Protein AF-A5PB58-F1 (afdb_monomer_lite)

Radius of gyration: 17.96 Å; chains: 1; bounding box: 53×17×40 Å

Secondary structure (DSSP, 8-state):
-HHHHHHHHHHHHHHHHHHH--S-HHHHHHHHHHHHHHHHHHHHH--TTSPP---------

Sequence (61 aa):
MGWLITLALTALSFGFLYFSKQCSRQALEICAAALLIGIAGYAWQGSPEMEGNPVSRAIPR

Structure (mmCIF, N/CA/C/O backbone):
data_AF-A5PB58-F1
#
_entry.id   AF-A5PB58-F1
#
loop_
_atom_site.group_PDB
_atom_site.id
_atom_site.type_symbol
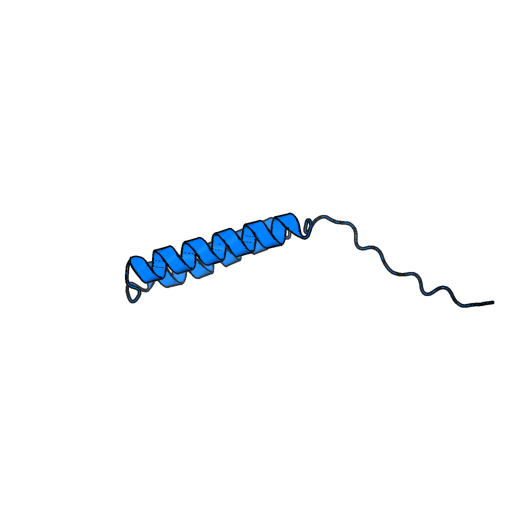_atom_site.label_atom_id
_atom_site.label_alt_id
_atom_site.label_comp_id
_atom_site.label_asym_id
_atom_site.label_entity_id
_atom_site.label_seq_id
_atom_site.pdbx_PDB_ins_code
_atom_site.Cartn_x
_atom_site.Cartn_y
_atom_site.Cartn_z
_atom_site.occupancy
_atom_site.B_iso_or_equiv
_atom_site.auth_seq_id
_atom_site.auth_comp_id
_atom_site.auth_asym_id
_atom_site.auth_atom_id
_atom_site.pdbx_PDB_model_num
ATOM 1 N N . MET A 1 1 ? 4.594 -7.279 -15.130 1.00 71.75 1 MET A N 1
ATOM 2 C CA . MET A 1 1 ? 4.178 -7.961 -13.874 1.00 71.75 1 MET A CA 1
ATOM 3 C C . MET A 1 1 ? 4.257 -7.095 -12.610 1.00 71.75 1 MET A C 1
ATOM 5 O O . MET A 1 1 ? 3.554 -7.403 -11.652 1.00 71.75 1 MET A O 1
ATOM 9 N N . GLY A 1 2 ? 5.059 -6.021 -12.553 1.00 83.44 2 GLY A N 1
ATOM 10 C CA . GLY A 1 2 ? 5.232 -5.248 -11.309 1.00 83.44 2 GLY A CA 1
ATOM 11 C C . GLY A 1 2 ? 3.967 -4.538 -10.808 1.00 83.44 2 GLY A C 1
ATOM 12 O O . GLY A 1 2 ? 3.757 -4.465 -9.604 1.00 83.44 2 GLY A O 1
ATOM 13 N N . TRP A 1 3 ? 3.060 -4.129 -11.703 1.00 88.69 3 TRP A N 1
ATOM 14 C CA . TRP A 1 3 ? 1.769 -3.543 -11.312 1.00 88.69 3 TRP A CA 1
ATOM 15 C C . TRP A 1 3 ? 0.899 -4.489 -10.484 1.00 88.69 3 TRP A C 1
ATOM 17 O O . TRP A 1 3 ? 0.250 -4.051 -9.537 1.00 88.69 3 TRP A O 1
ATOM 27 N N . LEU A 1 4 ? 0.914 -5.787 -10.807 1.00 91.56 4 LEU A N 1
ATOM 28 C CA . LEU A 1 4 ? 0.183 -6.797 -10.039 1.00 91.56 4 LEU A CA 1
ATOM 29 C C . LEU A 1 4 ? 0.725 -6.898 -8.615 1.00 91.56 4 LEU A C 1
ATOM 31 O O . LEU A 1 4 ? -0.058 -6.990 -7.678 1.00 91.56 4 LEU A O 1
ATOM 35 N N . ILE A 1 5 ? 2.048 -6.828 -8.448 1.00 91.56 5 ILE A N 1
ATOM 36 C CA . ILE A 1 5 ? 2.693 -6.858 -7.130 1.00 91.56 5 ILE A CA 1
ATOM 37 C C . ILE A 1 5 ? 2.329 -5.603 -6.338 1.00 91.56 5 ILE A C 1
ATOM 39 O O . ILE A 1 5 ? 1.926 -5.718 -5.184 1.00 91.56 5 ILE A O 1
ATOM 43 N N . THR A 1 6 ? 2.409 -4.421 -6.957 1.00 92.75 6 THR A N 1
ATOM 44 C CA . THR A 1 6 ? 2.038 -3.157 -6.309 1.00 92.75 6 THR A CA 1
ATOM 45 C C . THR A 1 6 ? 0.583 -3.187 -5.841 1.00 92.75 6 THR A C 1
ATOM 47 O O . THR A 1 6 ? 0.311 -2.924 -4.672 1.00 92.75 6 THR A O 1
ATOM 50 N N . LEU A 1 7 ? -0.353 -3.578 -6.713 1.00 94.38 7 LEU A N 1
ATOM 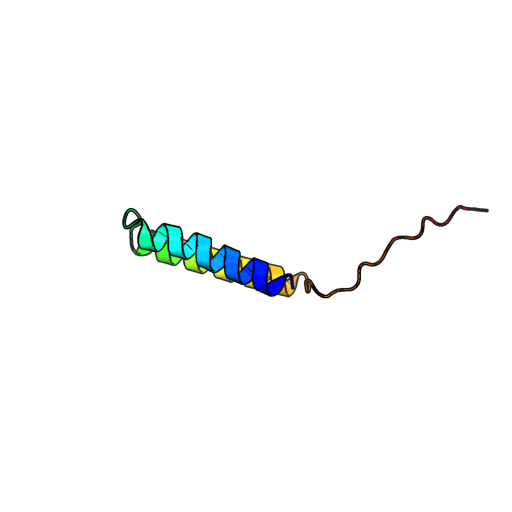51 C CA . LEU A 1 7 ? -1.773 -3.651 -6.361 1.00 94.38 7 LEU A CA 1
ATOM 52 C C . LEU A 1 7 ? -2.059 -4.723 -5.304 1.00 94.38 7 LEU A C 1
ATOM 54 O O . LEU A 1 7 ? -2.816 -4.462 -4.370 1.00 94.38 7 LEU A O 1
ATOM 58 N N . ALA A 1 8 ? -1.441 -5.902 -5.415 1.00 96.75 8 ALA A N 1
ATOM 59 C CA . ALA A 1 8 ? -1.600 -6.970 -4.436 1.00 96.75 8 ALA A CA 1
ATOM 60 C C . ALA A 1 8 ? -1.087 -6.541 -3.058 1.00 96.75 8 ALA A C 1
ATOM 62 O O . ALA A 1 8 ? -1.790 -6.717 -2.067 1.00 96.75 8 ALA A O 1
ATOM 63 N N . LEU A 1 9 ? 0.097 -5.928 -2.985 1.00 95.75 9 LEU A N 1
ATOM 64 C CA . LEU A 1 9 ? 0.664 -5.464 -1.725 1.00 95.75 9 LEU A CA 1
ATOM 65 C C . LEU A 1 9 ? -0.201 -4.367 -1.100 1.00 95.75 9 LEU A C 1
ATOM 67 O O . LEU A 1 9 ? -0.527 -4.455 0.080 1.00 95.75 9 LEU A O 1
ATOM 71 N N . THR A 1 10 ? -0.651 -3.386 -1.887 1.00 96.81 10 THR A N 1
ATOM 72 C CA . THR A 1 10 ? -1.562 -2.342 -1.402 1.00 96.81 10 THR A CA 1
ATOM 73 C C . THR A 1 10 ? -2.867 -2.925 -0.861 1.00 96.81 10 THR A C 1
ATOM 75 O O . THR A 1 10 ? -3.286 -2.567 0.243 1.00 96.81 10 THR A O 1
ATOM 78 N N . ALA A 1 11 ? -3.497 -3.840 -1.602 1.00 97.31 11 ALA A N 1
ATOM 79 C CA . ALA A 1 11 ? -4.739 -4.480 -1.183 1.00 97.31 11 ALA A CA 1
ATOM 80 C C . ALA A 1 11 ? -4.547 -5.331 0.079 1.00 97.31 11 ALA A C 1
ATOM 82 O O . ALA A 1 11 ? -5.384 -5.280 0.977 1.00 97.31 11 ALA A O 1
ATOM 83 N N . LEU A 1 12 ? -3.438 -6.070 0.183 1.00 97.94 12 LEU A N 1
ATOM 84 C CA . LEU A 1 12 ? -3.116 -6.876 1.360 1.00 97.94 12 LEU A CA 1
ATOM 85 C C . LEU A 1 12 ? -2.842 -6.004 2.587 1.00 97.94 12 LEU A C 1
ATOM 87 O O . LEU A 1 12 ? -3.392 -6.278 3.651 1.00 97.94 12 LEU A O 1
ATOM 91 N N . SER A 1 13 ? -2.051 -4.937 2.454 1.00 96.12 13 SER A N 1
ATOM 92 C CA . SER A 1 13 ? -1.761 -4.019 3.560 1.00 96.12 13 SER A CA 1
ATOM 93 C C . SER A 1 13 ? -3.028 -3.339 4.078 1.00 96.12 13 SER A C 1
ATOM 95 O O . SER A 1 13 ? -3.286 -3.357 5.281 1.00 96.12 13 SER A O 1
ATOM 97 N N . PHE A 1 14 ? -3.853 -2.781 3.186 1.00 97.00 14 PHE A N 1
ATOM 98 C CA . PHE A 1 14 ? -5.112 -2.158 3.592 1.00 97.00 14 PHE A CA 1
ATOM 99 C C . PHE A 1 14 ? -6.114 -3.185 4.127 1.00 97.00 14 PHE A C 1
ATOM 101 O O . PHE A 1 14 ? -6.745 -2.957 5.157 1.00 97.00 14 PHE A O 1
ATOM 108 N N . GLY A 1 15 ? -6.233 -4.335 3.460 1.00 97.25 15 GLY A N 1
ATOM 109 C CA . GLY A 1 15 ? -7.109 -5.429 3.863 1.00 97.25 15 GLY A CA 1
ATOM 110 C C . GLY A 1 15 ? -6.783 -5.924 5.267 1.00 97.25 15 GLY A C 1
ATOM 111 O O . GLY A 1 15 ? -7.685 -6.040 6.091 1.00 97.25 15 GLY A O 1
ATOM 112 N N . PHE A 1 16 ? -5.504 -6.130 5.586 1.00 97.25 16 PHE A N 1
ATOM 113 C CA . PHE A 1 16 ? -5.082 -6.554 6.920 1.00 97.25 16 PHE A CA 1
ATOM 114 C C . PHE A 1 16 ? -5.492 -5.545 8.002 1.00 97.25 16 PHE A C 1
ATOM 116 O O . PHE A 1 16 ? -6.069 -5.929 9.019 1.00 97.25 16 PHE A O 1
ATOM 123 N N . LEU A 1 17 ? -5.280 -4.247 7.760 1.00 95.88 17 LEU A N 1
ATOM 124 C CA . LEU A 1 17 ? -5.704 -3.184 8.679 1.00 95.88 17 LEU A CA 1
ATOM 125 C C . LEU A 1 17 ? -7.231 -3.129 8.833 1.00 95.88 17 LEU A C 1
ATOM 127 O O . LEU A 1 17 ? -7.746 -3.015 9.946 1.00 95.88 17 LEU A O 1
ATOM 131 N N . TYR A 1 18 ? -7.969 -3.259 7.729 1.00 96.25 18 TYR A N 1
ATOM 132 C CA . TYR A 1 18 ? -9.430 -3.232 7.726 1.00 96.25 18 TYR A CA 1
ATOM 133 C C . TYR A 1 18 ? -10.047 -4.440 8.452 1.00 96.25 18 TYR A C 1
ATOM 135 O O . TYR A 1 18 ? -10.995 -4.289 9.231 1.00 96.25 18 TYR A O 1
ATOM 143 N N . PHE A 1 19 ? -9.515 -5.643 8.220 1.00 97.06 19 PHE A N 1
ATOM 144 C CA . PHE A 1 19 ? -10.000 -6.881 8.835 1.00 97.06 19 PHE A CA 1
ATOM 145 C C . PHE A 1 19 ? -9.531 -7.065 10.278 1.00 97.06 19 PHE A C 1
ATOM 147 O O . PHE A 1 19 ? -10.215 -7.746 11.035 1.00 97.06 19 PHE A O 1
ATOM 154 N N . SER A 1 20 ? -8.442 -6.411 10.690 1.00 95.25 20 SER A N 1
ATOM 155 C CA . SER A 1 20 ? -7.994 -6.394 12.087 1.00 95.25 20 SER A CA 1
ATOM 156 C C . SER A 1 20 ? -9.046 -5.796 13.036 1.00 95.25 20 SER A C 1
ATOM 158 O O . SER A 1 20 ? -9.082 -6.148 14.211 1.00 95.25 20 SER A O 1
ATOM 160 N N . LYS A 1 21 ? -9.930 -4.906 12.547 1.00 92.69 21 LYS A N 1
ATOM 161 C CA . LYS A 1 21 ? -10.949 -4.174 13.341 1.00 92.69 21 LYS A CA 1
ATOM 162 C C . LYS A 1 21 ? -10.390 -3.345 14.510 1.00 92.69 21 LYS A C 1
ATOM 164 O O . LYS A 1 21 ? -11.161 -2.735 15.240 1.00 92.69 21 LYS A O 1
ATOM 169 N N . GLN A 1 22 ? -9.069 -3.276 14.658 1.00 93.31 22 GLN A N 1
ATOM 170 C CA . GLN A 1 22 ? -8.378 -2.500 15.690 1.00 93.31 22 GLN A CA 1
ATOM 171 C C . GLN A 1 22 ? -8.187 -1.029 15.294 1.00 93.31 22 GLN A C 1
ATOM 173 O O . GLN A 1 22 ? -7.927 -0.185 16.147 1.00 93.31 22 GLN A O 1
ATOM 178 N N . CYS A 1 23 ? -8.306 -0.702 14.005 1.00 93.00 23 CYS A N 1
ATOM 179 C CA . CYS A 1 23 ? -8.095 0.650 13.497 1.00 93.00 23 CYS A CA 1
ATOM 180 C C . CYS A 1 23 ? -9.392 1.470 13.502 1.00 93.00 23 CYS A C 1
ATOM 182 O O . CYS A 1 23 ? -10.442 1.001 13.059 1.00 93.00 23 CYS A O 1
ATOM 184 N N . SER A 1 24 ? -9.303 2.731 13.933 1.00 95.94 24 SER A N 1
ATOM 185 C CA . SER A 1 24 ? -10.396 3.693 13.767 1.00 95.94 24 SER A CA 1
ATOM 186 C C . SER A 1 24 ? -10.633 3.999 12.282 1.00 95.94 24 SER A C 1
ATOM 188 O O . SER A 1 24 ? -9.734 3.864 11.448 1.00 95.94 24 SER A O 1
ATOM 190 N N . ARG A 1 25 ? -11.840 4.466 11.937 1.00 94.75 25 ARG A N 1
ATOM 191 C CA . ARG A 1 25 ? -12.177 4.866 10.558 1.00 94.75 25 ARG A CA 1
ATOM 192 C C . ARG A 1 25 ? -11.208 5.919 10.015 1.00 94.75 25 ARG A C 1
ATOM 194 O O . ARG A 1 25 ? -10.753 5.789 8.887 1.00 94.75 25 ARG A O 1
ATOM 201 N N . GLN A 1 26 ? -10.847 6.902 10.838 1.00 97.06 26 GLN A N 1
ATOM 202 C CA . GLN A 1 26 ? -9.902 7.953 10.463 1.00 97.06 26 GLN A CA 1
ATOM 203 C C . GLN A 1 26 ? -8.507 7.390 10.153 1.00 97.06 26 GLN A C 1
ATOM 205 O O . GLN A 1 26 ? -7.893 7.786 9.167 1.00 97.06 26 GLN A O 1
ATOM 210 N N . ALA A 1 27 ? -8.017 6.436 10.955 1.00 96.19 27 ALA A N 1
ATOM 211 C CA . ALA A 1 27 ? -6.738 5.783 10.684 1.00 96.19 27 ALA A CA 1
ATOM 212 C C . ALA A 1 27 ? -6.769 5.031 9.343 1.00 96.19 27 ALA A C 1
ATOM 214 O O . ALA A 1 27 ? -5.835 5.145 8.553 1.00 96.19 27 ALA A O 1
ATOM 215 N N . LEU A 1 28 ? -7.867 4.326 9.047 1.00 96.94 28 LEU A N 1
ATOM 216 C CA . LEU A 1 28 ? -8.046 3.638 7.767 1.00 96.94 28 LEU A CA 1
ATOM 217 C C . LEU A 1 28 ? -8.094 4.616 6.584 1.00 96.94 28 LEU A C 1
ATOM 219 O O . LEU A 1 28 ? -7.460 4.355 5.567 1.00 96.94 28 LEU A O 1
ATOM 223 N N . GLU A 1 29 ? -8.789 5.748 6.708 1.00 97.62 29 GLU A N 1
ATOM 224 C CA . GLU A 1 29 ? -8.842 6.782 5.662 1.00 97.62 29 GLU A CA 1
ATOM 225 C C . GLU A 1 29 ? -7.454 7.364 5.357 1.00 97.62 29 GLU A C 1
ATOM 227 O O . GLU A 1 29 ? -7.075 7.471 4.190 1.00 97.62 29 GLU A O 1
ATOM 232 N N . ILE A 1 30 ? -6.664 7.671 6.392 1.00 97.88 30 ILE A N 1
ATOM 233 C CA . ILE A 1 30 ? -5.290 8.171 6.234 1.00 97.88 30 ILE A CA 1
ATOM 234 C C . ILE A 1 30 ? -4.399 7.106 5.586 1.00 97.88 30 ILE A C 1
ATOM 236 O O . ILE A 1 30 ? -3.647 7.414 4.661 1.00 97.88 30 ILE A O 1
ATOM 240 N N . CYS A 1 31 ? -4.500 5.846 6.018 1.00 97.50 31 CYS A N 1
ATOM 241 C CA . CYS A 1 31 ? -3.756 4.746 5.406 1.00 97.50 31 CYS A CA 1
ATOM 242 C C . CYS A 1 31 ? -4.130 4.552 3.932 1.00 97.50 31 CYS A C 1
ATOM 244 O O . CYS A 1 31 ? -3.241 4.392 3.099 1.00 97.50 31 CYS A O 1
ATOM 246 N N . ALA A 1 32 ? -5.420 4.599 3.588 1.00 97.31 32 ALA A N 1
ATOM 247 C CA . ALA A 1 32 ? -5.872 4.511 2.203 1.00 97.31 32 ALA A CA 1
ATOM 248 C C . ALA A 1 32 ? -5.310 5.662 1.357 1.00 97.31 32 ALA A C 1
ATOM 250 O O . ALA A 1 32 ? -4.775 5.421 0.277 1.00 97.31 32 ALA A O 1
ATOM 251 N N . ALA A 1 33 ? -5.364 6.898 1.864 1.00 98.19 33 ALA A N 1
ATOM 252 C CA . ALA A 1 33 ? -4.793 8.057 1.185 1.00 98.19 33 ALA A CA 1
ATOM 253 C C . ALA A 1 33 ? -3.280 7.898 0.960 1.00 98.19 33 ALA A C 1
ATOM 255 O O . ALA A 1 33 ? -2.802 8.101 -0.154 1.00 98.19 33 ALA A O 1
ATOM 256 N N . ALA A 1 34 ? -2.534 7.465 1.981 1.00 97.88 34 ALA A N 1
ATOM 257 C CA . ALA A 1 34 ? -1.098 7.220 1.875 1.00 97.88 34 ALA A CA 1
ATOM 258 C C . ALA A 1 34 ? -0.765 6.144 0.827 1.00 97.88 34 ALA A C 1
ATOM 260 O O . ALA A 1 34 ? 0.154 6.322 0.028 1.00 97.88 34 ALA A O 1
ATOM 261 N N . LEU A 1 35 ? -1.536 5.053 0.784 1.00 97.38 35 LEU A N 1
ATOM 262 C CA . LEU A 1 35 ? -1.370 3.985 -0.205 1.00 97.38 35 LEU A CA 1
ATOM 263 C C . LEU A 1 35 ? -1.641 4.475 -1.634 1.00 97.38 35 LEU A C 1
ATOM 265 O O . LEU A 1 35 ? -0.862 4.178 -2.538 1.00 97.38 35 LEU A O 1
ATOM 269 N N . LEU A 1 36 ? -2.705 5.257 -1.838 1.00 96.94 36 LEU A N 1
ATOM 270 C CA . LEU A 1 36 ? -3.030 5.840 -3.143 1.00 96.94 36 LEU A CA 1
ATOM 271 C C . LEU A 1 36 ? -1.950 6.821 -3.611 1.00 96.94 36 LEU A C 1
ATOM 273 O O . LEU A 1 36 ? -1.539 6.765 -4.769 1.00 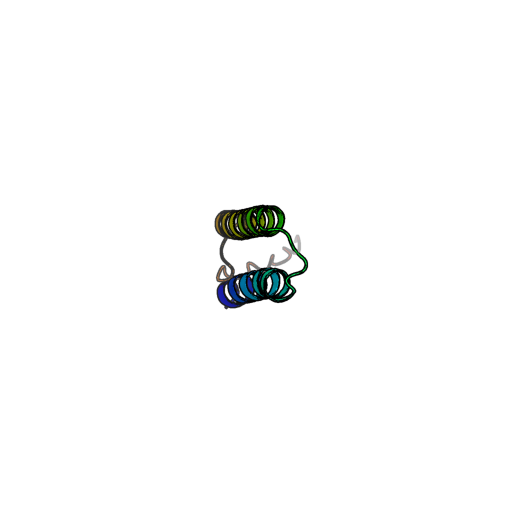96.94 36 LEU A O 1
ATOM 277 N N . ILE A 1 37 ? -1.448 7.674 -2.712 1.00 97.50 37 ILE A N 1
ATOM 278 C CA . ILE A 1 37 ? -0.335 8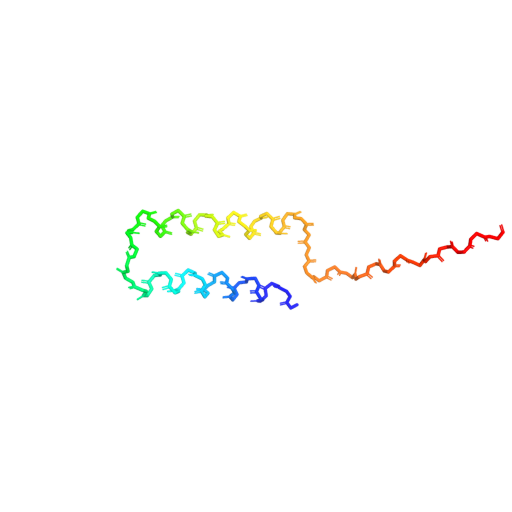.587 -3.003 1.00 97.50 37 ILE A CA 1
ATOM 279 C C . ILE A 1 37 ? 0.925 7.795 -3.365 1.00 97.50 37 ILE A C 1
ATOM 281 O O . ILE A 1 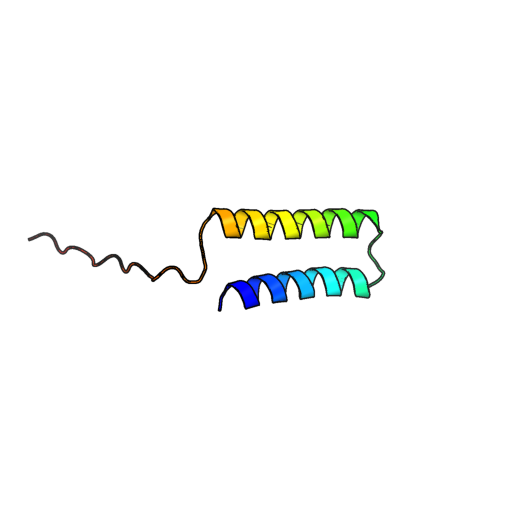37 ? 1.603 8.142 -4.328 1.00 97.50 37 ILE A O 1
ATOM 285 N N . GLY A 1 38 ? 1.223 6.710 -2.645 1.00 94.88 38 GLY A N 1
ATOM 286 C CA . GLY A 1 38 ? 2.349 5.829 -2.951 1.00 94.88 38 GLY A CA 1
ATOM 287 C C . GLY A 1 38 ? 2.253 5.211 -4.348 1.00 94.88 38 GLY A C 1
ATOM 288 O O . GLY A 1 38 ? 3.220 5.264 -5.106 1.00 94.88 38 GL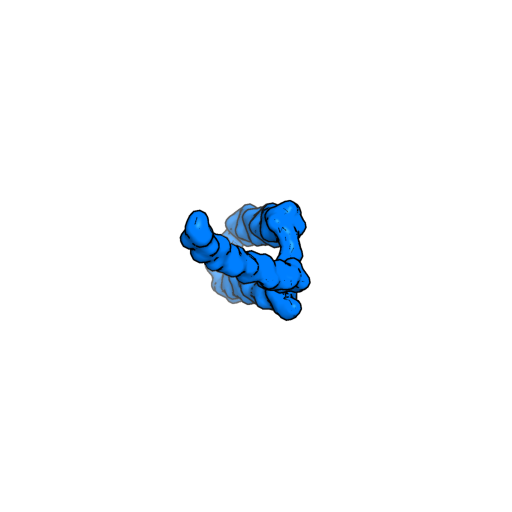Y A O 1
ATOM 289 N N . ILE A 1 39 ? 1.078 4.695 -4.729 1.00 94.81 39 ILE A N 1
ATOM 290 C CA . ILE A 1 39 ? 0.843 4.161 -6.080 1.00 94.81 39 ILE A CA 1
ATOM 291 C C . ILE A 1 39 ? 0.987 5.262 -7.135 1.00 94.81 39 ILE A C 1
ATOM 293 O O . ILE A 1 39 ? 1.648 5.045 -8.149 1.00 94.81 39 ILE A O 1
ATOM 297 N N . ALA A 1 40 ? 0.404 6.442 -6.909 1.00 94.62 40 ALA A N 1
ATOM 298 C CA . ALA A 1 40 ? 0.501 7.564 -7.840 1.00 94.62 40 ALA A CA 1
ATOM 299 C C . ALA A 1 40 ? 1.953 8.039 -8.014 1.00 94.62 40 ALA A C 1
ATOM 301 O O . ALA A 1 40 ? 2.402 8.271 -9.134 1.00 94.62 40 ALA A O 1
ATOM 302 N N . GLY A 1 41 ? 2.714 8.123 -6.921 1.00 93.50 41 GLY A N 1
ATOM 303 C CA . GLY A 1 41 ? 4.132 8.469 -6.947 1.00 93.50 41 GLY A CA 1
ATOM 304 C C . GLY A 1 41 ? 4.983 7.411 -7.647 1.00 93.50 41 GLY A C 1
ATOM 305 O O . GLY A 1 41 ? 5.911 7.759 -8.374 1.00 93.50 41 GLY A O 1
ATOM 306 N N . TYR A 1 42 ? 4.662 6.129 -7.473 1.00 89.56 42 TYR A N 1
ATOM 307 C CA . TYR A 1 42 ? 5.301 5.045 -8.216 1.00 89.56 42 TYR A CA 1
ATOM 308 C C . TYR A 1 42 ? 5.003 5.147 -9.718 1.00 89.56 42 TYR A C 1
ATOM 310 O O . TYR A 1 42 ? 5.924 5.088 -10.527 1.00 89.56 42 TYR A O 1
ATOM 318 N N . ALA A 1 43 ? 3.742 5.398 -10.080 1.00 90.25 43 ALA A N 1
ATOM 319 C CA . ALA A 1 43 ? 3.317 5.591 -11.464 1.00 90.25 43 ALA A CA 1
ATOM 320 C C . ALA A 1 43 ? 4.000 6.788 -12.139 1.00 90.25 43 ALA A C 1
ATOM 322 O O . ALA A 1 43 ? 4.329 6.728 -13.320 1.00 90.25 43 ALA A O 1
ATOM 323 N N . TRP A 1 44 ? 4.224 7.869 -11.388 1.00 90.88 44 TRP A N 1
ATOM 324 C CA . TRP A 1 44 ? 4.926 9.055 -11.877 1.00 90.88 44 TRP A CA 1
ATOM 325 C C . TRP A 1 44 ? 6.417 8.792 -12.119 1.00 90.88 44 TRP A C 1
ATOM 327 O O . TRP A 1 44 ? 7.001 9.335 -13.053 1.00 90.88 44 TRP A O 1
ATOM 337 N N . GLN A 1 45 ? 7.049 7.969 -11.278 1.00 86.31 45 GLN A N 1
ATOM 338 C CA . GLN A 1 45 ? 8.483 7.677 -11.372 1.00 86.31 45 GLN A CA 1
ATOM 339 C C . GLN A 1 45 ? 8.839 6.742 -12.534 1.00 86.31 45 GLN A C 1
ATOM 341 O O . GLN A 1 45 ? 9.992 6.720 -12.960 1.00 86.31 45 GLN A O 1
ATOM 346 N N . GLY A 1 46 ? 7.879 5.987 -13.064 1.00 79.12 46 GLY A N 1
ATOM 347 C CA . GLY A 1 46 ? 8.091 5.127 -14.220 1.00 79.12 46 GLY A CA 1
ATOM 348 C C . GLY A 1 46 ? 7.158 3.926 -14.229 1.00 79.12 46 GLY A C 1
ATOM 349 O O . GLY A 1 46 ? 6.185 3.860 -13.480 1.00 79.12 46 GLY A O 1
ATOM 350 N N . SER A 1 47 ? 7.458 2.952 -15.090 1.00 78.00 47 SER A N 1
ATOM 351 C CA . SER A 1 47 ? 6.685 1.713 -15.165 1.00 78.00 47 SER A CA 1
ATOM 352 C C . SER A 1 47 ? 7.559 0.479 -14.909 1.00 78.00 47 SER A C 1
ATOM 354 O O . SER A 1 47 ? 8.716 0.442 -15.326 1.00 78.00 47 SER A O 1
ATOM 356 N N . PRO A 1 48 ? 7.023 -0.557 -14.243 1.00 76.44 48 PRO A N 1
ATOM 357 C CA . PRO A 1 48 ? 7.729 -1.817 -14.009 1.00 76.44 48 PRO A CA 1
ATOM 358 C C . PRO A 1 48 ? 8.057 -2.593 -15.285 1.00 76.44 48 PRO A C 1
ATOM 360 O O . PRO A 1 48 ? 8.822 -3.547 -15.223 1.00 76.44 48 PRO A O 1
ATOM 363 N N . GLU A 1 49 ? 7.451 -2.223 -16.413 1.00 77.38 49 GLU A N 1
ATOM 364 C CA . GLU A 1 49 ? 7.708 -2.846 -17.712 1.00 77.38 49 GLU A CA 1
ATOM 365 C C . GLU A 1 49 ? 8.816 -2.117 -18.495 1.00 77.38 49 GLU A C 1
ATOM 367 O O . GLU A 1 49 ? 9.079 -2.474 -19.639 1.00 77.38 49 GLU A O 1
ATOM 372 N N . MET A 1 50 ? 9.457 -1.089 -17.917 1.00 76.19 50 MET A N 1
ATOM 373 C CA . MET A 1 50 ? 10.616 -0.461 -18.552 1.00 76.19 50 MET A CA 1
ATOM 374 C C . MET A 1 50 ? 11.744 -1.483 -18.699 1.00 76.19 50 MET A C 1
ATOM 376 O O . MET A 1 50 ? 12.138 -2.136 -17.730 1.00 76.19 50 MET A O 1
ATOM 380 N N . GLU A 1 51 ? 12.268 -1.605 -19.919 1.00 74.00 51 GLU A N 1
ATOM 381 C CA . GLU A 1 51 ? 13.406 -2.470 -20.209 1.00 74.00 51 GLU A CA 1
ATOM 382 C C . GLU A 1 51 ? 14.603 -2.059 -19.348 1.00 74.00 51 GLU A C 1
ATOM 384 O O . GLU A 1 51 ? 14.950 -0.879 -19.236 1.00 74.00 51 GLU A O 1
ATOM 389 N N . GLY A 1 52 ? 15.239 -3.046 -18.715 1.00 70.88 52 GLY A N 1
ATOM 390 C CA . GLY A 1 52 ? 16.482 -2.808 -17.999 1.00 70.88 52 GLY A CA 1
ATOM 391 C C . GLY A 1 52 ? 17.516 -2.258 -18.976 1.00 70.88 52 GLY A C 1
ATOM 392 O O . GLY A 1 52 ? 17.781 -2.886 -19.997 1.00 70.88 52 GLY A O 1
ATOM 393 N N . ASN A 1 53 ? 18.096 -1.098 -18.669 1.00 67.69 53 ASN A N 1
ATOM 394 C CA . ASN A 1 53 ? 19.179 -0.514 -19.454 1.00 67.69 53 ASN A CA 1
ATOM 395 C C . ASN A 1 53 ? 20.522 -0.869 -18.791 1.00 67.69 53 ASN A C 1
ATOM 397 O O . ASN A 1 53 ? 20.973 -0.133 -17.905 1.00 67.69 53 ASN A O 1
ATOM 401 N N . PRO A 1 54 ? 21.143 -2.021 -19.119 1.00 70.94 54 PRO A N 1
ATOM 402 C CA . PRO A 1 54 ? 22.434 -2.378 -18.560 1.00 70.94 54 PRO A CA 1
ATOM 403 C C . PRO A 1 54 ? 23.468 -1.347 -19.008 1.00 70.94 54 PRO A C 1
ATOM 405 O O . PRO A 1 54 ? 23.748 -1.192 -20.196 1.00 70.94 54 PRO A O 1
ATOM 408 N N . VAL A 1 55 ? 24.068 -0.653 -18.041 1.00 70.44 55 VAL A N 1
ATOM 409 C CA . VAL A 1 55 ? 25.190 0.244 -18.315 1.00 70.44 55 VAL A CA 1
ATOM 410 C C . VAL A 1 55 ? 26.376 -0.629 -18.706 1.00 70.44 55 VAL A C 1
ATOM 412 O O . VAL A 1 55 ? 27.079 -1.175 -17.854 1.00 70.44 55 VAL A O 1
ATOM 415 N N . SER A 1 56 ? 26.578 -0.806 -20.010 1.00 70.19 56 SER A N 1
ATOM 416 C CA . SER A 1 56 ? 27.780 -1.449 -20.517 1.00 70.19 56 SER A CA 1
ATOM 417 C C . SER A 1 56 ? 28.962 -0.579 -20.100 1.00 70.19 56 SER A C 1
ATOM 419 O O . SER A 1 56 ? 29.072 0.579 -20.510 1.00 70.19 56 SER A O 1
ATOM 421 N N . ARG A 1 57 ? 29.804 -1.096 -19.201 1.00 70.94 57 ARG A N 1
ATOM 422 C CA . ARG A 1 57 ? 31.011 -0.408 -18.739 1.00 70.94 57 ARG A CA 1
ATOM 423 C C . ARG A 1 57 ? 31.890 -0.164 -19.962 1.00 70.94 57 ARG A C 1
ATOM 425 O O . ARG A 1 57 ? 32.529 -1.092 -20.449 1.00 70.94 57 ARG A O 1
ATOM 432 N N . ALA A 1 58 ? 31.924 1.073 -20.450 1.00 70.88 58 ALA A N 1
ATOM 433 C CA . ALA A 1 58 ? 32.881 1.467 -21.469 1.00 70.88 58 ALA A CA 1
ATOM 434 C C . ALA A 1 58 ? 34.283 1.301 -20.871 1.00 70.88 58 ALA A C 1
ATOM 436 O O . ALA A 1 58 ? 34.653 2.007 -19.935 1.00 70.88 58 ALA A O 1
ATOM 437 N N . ILE A 1 59 ? 35.030 0.311 -21.358 1.00 75.44 59 ILE A N 1
ATOM 438 C CA . ILE A 1 59 ? 36.450 0.168 -21.047 1.00 75.44 59 ILE A CA 1
ATOM 439 C C . ILE A 1 59 ? 37.156 1.269 -21.849 1.00 75.44 59 ILE A C 1
ATOM 441 O O . ILE A 1 59 ? 37.101 1.215 -23.082 1.00 75.44 59 ILE A O 1
ATOM 445 N N . PRO A 1 60 ? 37.754 2.288 -21.203 1.00 75.00 60 PRO A N 1
ATOM 446 C CA . PRO A 1 60 ? 38.502 3.311 -21.923 1.00 75.00 60 PRO A CA 1
ATOM 447 C C . PRO A 1 60 ? 39.690 2.647 -22.635 1.00 75.00 60 PRO A C 1
ATOM 449 O O . PRO A 1 60 ? 40.400 1.848 -22.023 1.00 75.00 60 PRO A O 1
ATOM 452 N N . ARG A 1 61 ? 39.842 2.926 -23.935 1.00 70.81 61 ARG A N 1
ATOM 453 C CA . ARG A 1 61 ? 41.017 2.535 -24.727 1.00 70.81 61 ARG A CA 1
ATOM 454 C C . ARG A 1 61 ? 42.151 3.524 -24.525 1.00 70.81 61 ARG A C 1
ATOM 456 O O . ARG A 1 61 ? 41.838 4.729 -24.411 1.00 70.81 61 ARG A O 1
#

Foldseek 3Di:
DVVVVLVVVLCVVLVCVVVVVPDDPVRSVVSNVVSVVVVVVVVVVHDPPPDDDPPPPPDDD

pLDDT: mean 88.82, std 10.19, range [67.69, 98.19]